Protein AF-K1SKI5-F1 (afdb_monomer)

Radius of gyration: 20.73 Å; Cα contacts (8 Å, |Δi|>4): 76; chains: 1; bounding bo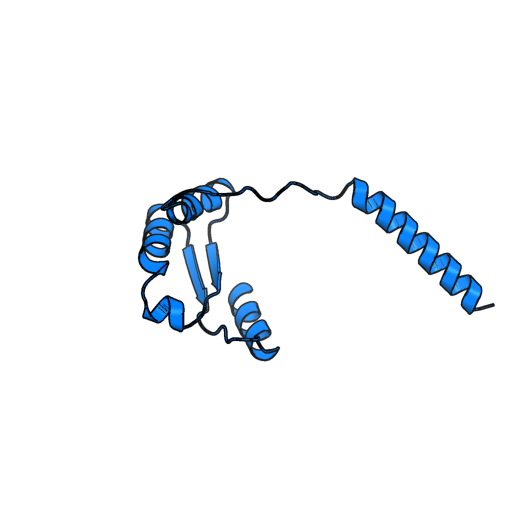x: 50×39×48 Å

Organism: NCBI:txid408170

Mean predicted aligned error: 6.1 Å

Nearest PDB structures (foldseek):
  7qni-assembly1_AAA  TM=9.562E-01  e=2.659E-05  Escherichia coli str. K-12 substr. MG1655
  7qnj-assembly1_BBB  TM=9.438E-01  e=4.511E-05  Escherichia coli str. K-12 substr. MG1655
  3bfj-assembly1_A  TM=9.238E-01  e=1.481E-04  Klebsiella pneumoniae
  3ox4-assembly2_C  TM=9.052E-01  e=1.215E-04  Zymomonas mobilis
  6scg-assembly1_B  TM=9.279E-01  e=2.223E-03  Escherichia coli K-12

Structure (mmCIF, N/CA/C/O backbone):
data_AF-K1SKI5-F1
#
_entry.id   AF-K1SKI5-F1
#
loop_
_atom_site.group_PDB
_atom_site.id
_atom_site.type_symbol
_atom_site.label_atom_id
_atom_site.label_alt_id
_atom_site.label_comp_id
_atom_site.label_asym_id
_atom_site.label_entity_id
_atom_site.label_seq_id
_atom_site.pdbx_PDB_ins_code
_atom_site.Cartn_x
_atom_site.Cartn_y
_atom_site.Cartn_z
_atom_site.occupancy
_atom_site.B_iso_or_equiv
_atom_site.auth_seq_id
_atom_site.auth_comp_id
_atom_site.auth_asym_id
_atom_site.auth_atom_id
_atom_site.pdbx_PDB_model_num
ATOM 1 N N . MET A 1 1 ? 33.542 15.003 -30.383 1.00 68.25 1 MET A N 1
ATOM 2 C CA . MET A 1 1 ? 32.610 16.148 -30.244 1.00 68.25 1 MET A CA 1
ATOM 3 C C . MET A 1 1 ? 31.265 15.738 -29.634 1.00 68.25 1 MET A C 1
ATOM 5 O O . MET A 1 1 ? 30.954 16.203 -28.549 1.00 68.25 1 MET A O 1
ATOM 9 N N . LEU A 1 2 ? 30.516 14.806 -30.244 1.00 82.62 2 LEU A N 1
ATOM 10 C CA . LEU A 1 2 ? 29.224 14.308 -29.721 1.00 82.62 2 LEU A CA 1
ATOM 11 C C . LEU A 1 2 ? 29.286 13.713 -28.301 1.00 82.62 2 LEU A C 1
ATOM 13 O O . LEU A 1 2 ? 28.363 13.889 -27.512 1.00 82.62 2 LEU A O 1
ATOM 17 N N . TRP A 1 3 ? 30.372 13.018 -27.965 1.00 88.81 3 TRP A N 1
ATOM 18 C CA . TRP A 1 3 ? 30.548 12.401 -26.646 1.00 88.81 3 TRP A CA 1
ATOM 19 C C . TRP A 1 3 ? 30.729 13.420 -25.514 1.00 88.81 3 TRP A C 1
ATOM 21 O O . TRP A 1 3 ? 30.127 13.276 -24.454 1.00 88.81 3 TRP A O 1
ATOM 31 N N . GLU A 1 4 ? 31.501 14.480 -25.752 1.00 93.62 4 GLU A N 1
ATOM 32 C CA . GLU A 1 4 ? 31.721 15.537 -24.758 1.00 93.62 4 GLU A CA 1
ATOM 33 C C . GLU A 1 4 ? 30.444 16.352 -24.513 1.00 93.62 4 GLU A C 1
ATOM 35 O O . GLU A 1 4 ? 30.102 16.631 -23.366 1.00 93.62 4 GLU A O 1
ATOM 40 N N . LEU A 1 5 ? 29.660 16.616 -25.564 1.00 93.94 5 LEU A N 1
ATOM 41 C CA . LEU A 1 5 ? 28.327 17.215 -25.435 1.00 93.94 5 LEU A CA 1
ATOM 42 C C . LEU A 1 5 ? 27.376 16.335 -24.607 1.00 93.94 5 LEU A C 1
ATOM 44 O O . LEU A 1 5 ? 26.725 16.833 -23.688 1.00 93.94 5 LEU A O 1
ATOM 48 N N . LYS A 1 6 ? 27.337 15.018 -24.866 1.00 94.12 6 LYS A N 1
ATOM 49 C CA . LYS A 1 6 ? 26.541 14.066 -24.068 1.00 94.12 6 LYS A CA 1
ATOM 50 C C . LYS A 1 6 ? 26.967 14.044 -22.600 1.00 94.12 6 LYS A C 1
ATOM 52 O O . LYS A 1 6 ? 26.113 14.038 -21.719 1.00 94.12 6 LYS A O 1
ATOM 57 N N . LYS A 1 7 ? 28.272 14.067 -22.315 1.00 94.06 7 LYS A N 1
ATOM 58 C CA . LYS A 1 7 ? 28.781 14.131 -20.937 1.00 94.06 7 LYS A CA 1
ATOM 59 C C . LYS A 1 7 ? 28.328 15.397 -20.221 1.00 94.06 7 LYS A C 1
ATOM 61 O O . LYS A 1 7 ? 27.863 15.304 -19.088 1.00 94.06 7 LYS A O 1
ATOM 66 N N . ILE A 1 8 ? 28.459 16.559 -20.862 1.00 95.94 8 ILE A N 1
ATOM 67 C CA . ILE A 1 8 ? 28.024 17.837 -20.284 1.00 95.94 8 ILE A CA 1
ATOM 68 C C . ILE A 1 8 ? 26.526 17.779 -19.973 1.00 95.94 8 ILE A C 1
ATOM 70 O O . ILE A 1 8 ? 26.130 18.089 -18.851 1.00 95.94 8 ILE A O 1
ATOM 74 N N . TRP A 1 9 ? 25.717 17.281 -20.911 1.00 95.94 9 TRP A N 1
ATOM 75 C CA . TRP A 1 9 ? 24.286 17.056 -20.704 1.00 95.94 9 TRP A CA 1
ATOM 76 C C . TRP A 1 9 ? 23.995 16.169 -19.483 1.00 95.94 9 TRP A C 1
ATOM 78 O O . TRP A 1 9 ? 23.249 16.575 -18.593 1.00 95.94 9 TRP A O 1
ATOM 88 N N . TYR A 1 10 ? 24.638 15.000 -19.374 1.00 97.06 10 TYR A N 1
ATOM 89 C CA . TYR A 1 10 ? 24.456 14.107 -18.224 1.00 97.06 10 TYR A CA 1
ATOM 90 C C . TYR A 1 10 ? 24.854 14.764 -16.899 1.00 97.06 10 TYR A C 1
ATOM 92 O O . TYR A 1 10 ? 24.173 14.578 -15.893 1.00 97.06 10 TYR A O 1
ATOM 100 N N . ARG A 1 11 ? 25.933 15.557 -16.876 1.00 96.62 11 ARG A N 1
ATOM 101 C CA . ARG A 1 11 ? 26.381 16.261 -15.664 1.00 96.62 11 ARG A CA 1
ATOM 102 C C . ARG A 1 11 ? 25.432 17.382 -15.256 1.00 96.62 11 ARG A C 1
ATOM 104 O O . ARG A 1 11 ? 25.232 17.579 -14.059 1.00 96.62 11 ARG A O 1
ATOM 111 N N . ILE A 1 12 ? 24.844 18.090 -16.219 1.00 97.12 12 ILE A N 1
ATOM 112 C CA . ILE A 1 12 ? 23.804 19.090 -15.958 1.00 97.12 12 ILE A CA 1
ATOM 113 C C . ILE A 1 12 ? 22.569 18.398 -15.380 1.00 97.12 12 ILE A C 1
ATOM 115 O O . ILE A 1 12 ? 22.136 18.771 -14.294 1.00 97.12 12 ILE A O 1
ATOM 119 N N . TYR A 1 13 ? 22.073 17.341 -16.032 1.00 96.25 13 TYR A N 1
ATOM 120 C CA . TYR A 1 13 ? 20.929 16.562 -15.550 1.00 96.25 13 TYR A CA 1
ATOM 121 C C . TYR A 1 13 ? 21.144 16.046 -14.120 1.00 96.25 13 TYR A C 1
ATOM 123 O O . TYR A 1 13 ? 20.315 16.274 -13.245 1.00 96.25 13 TYR A O 1
ATOM 131 N N . GLN A 1 14 ? 22.298 15.427 -13.848 1.00 96.69 14 GLN A N 1
ATOM 132 C CA . GLN A 1 14 ? 22.649 14.931 -12.513 1.00 96.69 14 GLN A CA 1
ATOM 133 C C . GLN A 1 14 ? 22.692 16.049 -11.464 1.00 96.69 14 GLN A C 1
ATOM 135 O O . GLN A 1 14 ? 22.224 15.851 -10.345 1.00 96.69 14 GLN A O 1
ATOM 140 N N . LYS A 1 15 ? 23.248 17.224 -11.797 1.00 96.62 15 LYS A N 1
ATOM 141 C CA . LYS A 1 15 ? 23.287 18.371 -10.876 1.00 96.62 15 LYS A CA 1
ATOM 142 C C . LYS A 1 15 ? 21.894 18.921 -10.593 1.00 96.62 15 LYS A C 1
ATOM 144 O O . LYS A 1 15 ? 21.587 19.177 -9.434 1.00 96.62 15 LYS A O 1
ATOM 149 N N . VAL A 1 16 ? 21.068 19.074 -11.627 1.00 96.69 16 VAL A N 1
ATOM 150 C CA . VAL A 1 16 ? 19.676 19.517 -11.482 1.00 96.69 16 VAL A CA 1
ATOM 151 C C . VAL A 1 16 ? 18.909 18.534 -10.607 1.00 96.69 16 VAL A C 1
ATOM 153 O O . VAL A 1 16 ? 18.303 18.953 -9.629 1.00 96.69 16 VAL A O 1
ATOM 156 N N . PHE A 1 17 ? 19.014 17.231 -10.881 1.00 95.12 17 PHE A N 1
ATOM 157 C CA . PHE A 1 17 ? 18.355 16.204 -10.079 1.00 95.12 17 PHE A CA 1
ATOM 158 C C . PHE A 1 17 ? 18.859 16.195 -8.631 1.00 95.12 17 PHE A C 1
ATOM 160 O O . PHE A 1 17 ? 18.063 16.086 -7.711 1.00 95.12 17 PHE A O 1
ATOM 167 N N . LYS A 1 18 ? 20.164 16.393 -8.399 1.00 93.94 18 LYS A N 1
ATOM 168 C CA . LYS A 1 18 ? 20.729 16.507 -7.044 1.00 93.94 18 LYS A CA 1
ATOM 169 C C . LYS A 1 18 ? 20.133 17.668 -6.255 1.00 93.94 18 LYS A C 1
ATOM 171 O O . LYS A 1 18 ? 19.840 17.507 -5.078 1.00 93.94 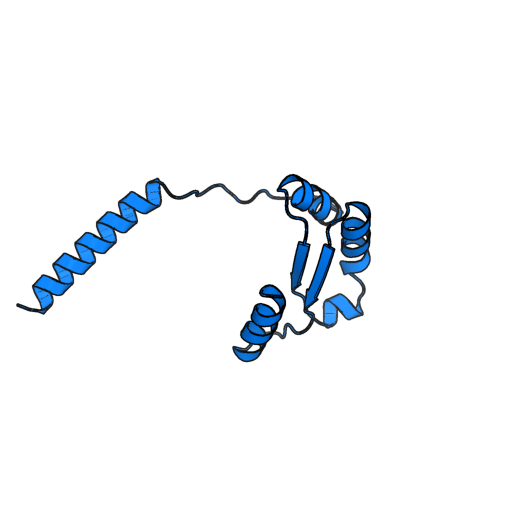18 LYS A O 1
ATOM 176 N N . VAL A 1 19 ? 19.976 18.824 -6.891 1.00 95.31 19 VAL A N 1
ATOM 177 C CA . VAL A 1 19 ? 19.355 19.985 -6.252 1.00 95.31 19 VAL A CA 1
ATOM 178 C C . VAL A 1 19 ? 17.864 19.730 -6.040 1.00 95.31 19 VAL A C 1
ATOM 180 O O . VAL A 1 19 ? 17.379 19.939 -4.937 1.00 95.31 19 VAL A O 1
ATOM 183 N N . ALA A 1 20 ? 17.160 19.202 -7.045 1.00 94.69 20 ALA A N 1
ATOM 184 C CA . ALA A 1 20 ? 15.745 18.848 -6.948 1.00 94.69 20 ALA A CA 1
ATOM 185 C C . ALA A 1 20 ? 15.472 17.837 -5.825 1.00 94.69 20 ALA A C 1
ATOM 187 O O . ALA A 1 20 ? 14.496 17.989 -5.100 1.00 94.69 20 ALA A O 1
ATOM 188 N N . MET A 1 21 ? 16.368 16.862 -5.626 1.00 93.19 21 MET A N 1
ATOM 189 C CA . MET A 1 21 ? 16.300 15.914 -4.516 1.00 93.19 21 MET A CA 1
ATOM 190 C C . M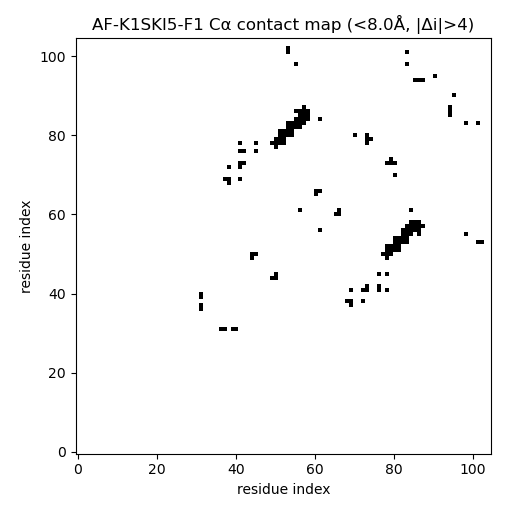ET A 1 21 ? 16.217 16.626 -3.171 1.00 93.19 21 MET A C 1
ATOM 192 O O . MET A 1 21 ? 15.387 16.242 -2.369 1.00 93.19 21 MET A O 1
ATOM 196 N N . CYS A 1 22 ? 16.968 17.699 -2.919 1.00 88.38 22 CYS A N 1
ATOM 197 C CA . CYS A 1 22 ? 16.882 18.417 -1.640 1.00 88.38 22 CYS A CA 1
ATOM 198 C C . CYS A 1 22 ? 15.505 19.046 -1.358 1.00 88.38 22 CYS A C 1
ATOM 200 O O . CYS A 1 22 ? 15.230 19.380 -0.210 1.00 88.38 22 CYS A O 1
ATOM 202 N N . PHE A 1 23 ? 14.664 19.213 -2.381 1.00 90.19 23 PHE A N 1
ATOM 203 C CA . PHE A 1 23 ? 13.325 19.792 -2.267 1.00 90.19 23 PHE A CA 1
ATOM 204 C C . PHE A 1 23 ? 12.202 18.757 -2.402 1.00 90.19 23 PHE A C 1
ATOM 206 O O . PHE A 1 23 ? 11.033 19.126 -2.321 1.00 90.19 23 PHE A O 1
ATOM 213 N N . MET A 1 24 ? 12.532 17.482 -2.632 1.00 88.00 24 MET A N 1
ATOM 214 C CA . MET A 1 24 ? 11.541 16.410 -2.608 1.00 88.00 24 MET A CA 1
ATOM 215 C C . MET A 1 24 ? 11.179 16.048 -1.171 1.00 88.00 24 MET A C 1
ATOM 217 O O . MET A 1 24 ? 11.989 16.180 -0.253 1.00 88.00 24 MET A O 1
ATOM 221 N N . ASP A 1 25 ? 9.943 15.596 -0.994 1.00 81.75 25 ASP A N 1
ATOM 222 C CA . ASP A 1 25 ? 9.467 15.124 0.291 1.00 81.75 25 ASP A CA 1
ATOM 223 C C . ASP A 1 25 ? 10.104 13.763 0.610 1.00 81.75 25 ASP A C 1
ATOM 225 O O . ASP A 1 25 ? 9.757 12.744 0.014 1.00 81.75 25 ASP A O 1
ATOM 229 N N . TRP A 1 26 ? 11.072 13.768 1.528 1.00 84.00 26 TRP A N 1
ATOM 230 C CA . TRP A 1 26 ? 11.687 12.560 2.089 1.00 84.00 26 TRP A CA 1
ATOM 231 C C . TRP A 1 26 ? 11.060 12.168 3.425 1.00 84.00 26 TRP A C 1
ATOM 233 O O . TRP A 1 26 ? 11.714 11.486 4.213 1.00 84.00 26 TRP A O 1
ATOM 243 N N . SER A 1 27 ? 9.843 12.642 3.717 1.00 82.12 27 SER A N 1
ATOM 244 C CA . SER A 1 27 ? 9.137 12.291 4.946 1.00 82.12 27 SER A CA 1
ATOM 245 C C . SER A 1 27 ? 9.178 10.788 5.170 1.00 82.12 27 SER A C 1
ATOM 247 O O . SER A 1 27 ? 8.817 9.997 4.294 1.00 82.12 27 SER A O 1
ATOM 249 N N . GLU A 1 28 ? 9.625 10.397 6.359 1.00 84.81 28 GLU A N 1
ATOM 250 C CA . GLU A 1 28 ? 9.630 8.995 6.735 1.00 84.81 28 GLU A CA 1
ATOM 251 C C . GLU A 1 28 ? 8.191 8.465 6.739 1.00 84.81 28 GLU A C 1
ATOM 253 O O . GLU A 1 28 ? 7.271 9.147 7.212 1.00 84.81 28 GLU A O 1
ATOM 258 N N . PRO A 1 29 ? 7.965 7.256 6.201 1.00 87.50 29 PRO A N 1
ATOM 259 C CA . PRO A 1 29 ? 6.646 6.657 6.233 1.00 87.50 29 PRO A CA 1
ATOM 260 C C . PRO A 1 29 ? 6.211 6.472 7.688 1.00 87.50 29 PRO A C 1
ATOM 262 O O . PRO A 1 29 ? 6.969 5.994 8.531 1.00 87.50 29 PRO A O 1
ATOM 265 N N . GLN A 1 30 ? 4.964 6.834 7.984 1.00 88.88 30 GLN A N 1
ATOM 266 C CA . GLN A 1 30 ? 4.425 6.660 9.325 1.00 88.88 30 GLN A CA 1
ATOM 267 C C . GLN A 1 30 ? 4.249 5.171 9.636 1.00 88.88 30 GLN A C 1
ATOM 269 O O . GLN A 1 30 ? 3.507 4.464 8.952 1.00 88.88 30 GLN A O 1
ATOM 274 N N . LEU A 1 31 ? 4.916 4.712 10.692 1.00 92.50 31 LEU A N 1
ATOM 275 C CA . LEU A 1 31 ? 4.922 3.312 11.091 1.00 92.50 31 LEU A CA 1
ATOM 276 C C . LEU A 1 31 ? 3.806 3.016 12.106 1.00 92.50 31 LEU A C 1
ATOM 278 O O . LEU A 1 31 ? 3.696 3.670 13.143 1.00 92.50 31 LEU A O 1
ATOM 282 N N . LEU A 1 32 ? 2.968 2.020 11.803 1.00 93.38 32 LEU A N 1
ATOM 283 C CA . LEU A 1 32 ? 1.905 1.540 12.690 1.00 93.38 32 LEU A CA 1
ATOM 284 C C . LEU A 1 32 ? 2.339 0.230 13.364 1.00 93.38 32 LEU A C 1
ATOM 286 O O . LEU A 1 32 ? 2.291 -0.838 12.756 1.00 93.38 32 LEU A O 1
ATOM 290 N N . GLU A 1 33 ? 2.726 0.304 14.637 1.00 93.94 33 GLU A N 1
ATOM 291 C CA . GLU A 1 33 ? 3.280 -0.836 15.382 1.00 93.94 33 GLU A CA 1
ATOM 292 C C . GLU A 1 33 ? 2.337 -1.403 16.459 1.00 93.94 33 GLU A C 1
ATOM 294 O O . GLU A 1 33 ? 1.346 -0.781 16.878 1.00 93.94 33 GLU A O 1
ATOM 299 N N . GLY A 1 34 ? 2.693 -2.607 16.921 1.00 94.81 34 GLY A N 1
ATOM 300 C CA . GLY A 1 34 ? 2.039 -3.336 18.006 1.00 94.81 34 GLY A CA 1
ATOM 301 C C . GLY A 1 34 ? 1.039 -4.398 17.543 1.00 94.81 34 GLY A C 1
ATOM 302 O O . GLY A 1 34 ? 0.634 -4.453 16.382 1.00 94.81 34 GLY A O 1
ATOM 303 N N . ALA A 1 35 ? 0.619 -5.253 18.478 1.00 92.31 35 ALA A N 1
ATOM 304 C CA . ALA A 1 35 ? -0.414 -6.250 18.218 1.00 92.31 35 ALA A CA 1
ATOM 305 C C . ALA A 1 35 ? -1.720 -5.568 17.773 1.00 92.31 35 ALA A C 1
ATOM 307 O O . ALA A 1 35 ? -2.174 -4.606 18.394 1.00 92.31 35 ALA A O 1
ATOM 308 N N . GLY A 1 36 ? -2.306 -6.053 16.676 1.00 91.06 36 GLY A N 1
ATOM 309 C CA . GLY A 1 36 ? -3.523 -5.475 16.102 1.00 91.06 36 GLY A CA 1
ATOM 310 C C . GLY A 1 36 ? -3.323 -4.132 15.389 1.00 91.06 36 GLY A C 1
ATOM 311 O O . GLY A 1 36 ? -4.311 -3.465 15.095 1.00 91.06 36 GLY A O 1
ATOM 312 N N . SER A 1 37 ? -2.085 -3.720 15.080 1.00 93.88 37 SER A N 1
ATOM 313 C CA . SER A 1 37 ? -1.821 -2.458 14.366 1.00 93.88 37 SER A CA 1
ATOM 314 C C . SER A 1 37 ? -2.519 -2.365 13.007 1.00 93.88 37 SER A C 1
ATOM 316 O O . SER A 1 37 ? -2.905 -1.271 12.600 1.00 93.88 37 SER A O 1
ATOM 318 N N . VAL A 1 38 ? -2.778 -3.501 12.353 1.00 92.25 38 VAL A N 1
ATOM 319 C CA . VAL A 1 38 ? -3.550 -3.581 11.103 1.00 92.25 38 VAL A CA 1
ATOM 320 C C . VAL A 1 38 ? -4.951 -2.967 11.228 1.00 92.25 38 VAL A C 1
ATOM 322 O O . VAL A 1 38 ? -5.450 -2.385 10.274 1.00 92.25 38 VAL A O 1
ATOM 325 N N . LEU A 1 39 ? -5.565 -2.998 12.416 1.00 94.31 39 LEU A N 1
ATOM 326 C CA . LEU A 1 39 ? -6.888 -2.408 12.662 1.00 94.31 39 LEU A CA 1
ATOM 327 C C . LEU A 1 39 ? -6.850 -0.879 12.786 1.00 94.31 39 LEU A C 1
ATOM 329 O O . LEU A 1 39 ? -7.886 -0.229 12.682 1.00 94.31 39 LEU A O 1
ATOM 333 N N . LYS A 1 40 ? -5.663 -0.296 12.991 1.00 94.88 40 LYS A N 1
ATOM 334 C CA . LYS A 1 40 ? -5.452 1.161 12.998 1.00 94.88 40 LYS A CA 1
ATOM 335 C C . LYS A 1 40 ? -5.320 1.719 11.578 1.00 94.88 40 LYS A C 1
ATOM 337 O O . LYS A 1 40 ? -5.506 2.915 11.365 1.00 94.88 40 LYS A O 1
ATOM 342 N N . LEU A 1 41 ? -4.991 0.865 10.604 1.00 94.94 41 LEU A N 1
ATOM 343 C CA . LEU A 1 41 ? -4.742 1.268 9.222 1.00 94.94 41 LEU A CA 1
ATOM 344 C C . LEU A 1 41 ? -5.977 1.903 8.549 1.00 94.94 41 LEU A C 1
ATOM 346 O O . LEU A 1 41 ? -5.806 2.956 7.940 1.00 94.94 41 LEU A O 1
ATOM 350 N N . PRO A 1 42 ? -7.211 1.373 8.679 1.00 95.44 42 PRO A N 1
ATOM 351 C CA . PRO A 1 42 ? -8.397 2.004 8.088 1.00 95.44 42 PRO A CA 1
ATOM 352 C C . PRO A 1 42 ? -8.660 3.427 8.591 1.00 95.44 42 PRO A C 1
ATOM 354 O O . PRO A 1 42 ? -8.935 4.327 7.799 1.00 95.44 42 PRO A O 1
ATOM 357 N N . GLU A 1 43 ? -8.514 3.657 9.898 1.00 94.06 43 GLU A N 1
ATOM 358 C CA . GLU A 1 43 ? -8.663 4.988 10.501 1.00 94.06 43 GLU A CA 1
ATOM 359 C C . GLU A 1 43 ? -7.574 5.942 9.995 1.00 94.06 43 GLU A C 1
ATOM 361 O O . GLU A 1 43 ? -7.851 7.095 9.655 1.00 94.06 43 GLU A O 1
ATOM 366 N N . PHE A 1 44 ? -6.343 5.441 9.858 1.00 94.56 44 PHE A N 1
ATOM 367 C CA . PHE A 1 44 ? -5.243 6.198 9.277 1.00 94.56 44 PHE A CA 1
ATOM 368 C C . PHE A 1 44 ? -5.501 6.578 7.811 1.00 94.56 44 PHE A C 1
ATOM 370 O O . PHE A 1 44 ? -5.341 7.744 7.451 1.00 94.56 44 PHE A O 1
ATOM 377 N N . ILE A 1 45 ? -5.965 5.639 6.982 1.00 95.06 45 ILE A N 1
ATOM 378 C CA . ILE A 1 45 ? -6.325 5.879 5.575 1.00 95.06 45 ILE A CA 1
ATOM 379 C C . ILE A 1 45 ? -7.402 6.965 5.483 1.00 95.06 45 ILE A C 1
ATOM 381 O O . ILE A 1 45 ? -7.250 7.931 4.729 1.00 95.06 45 ILE A O 1
ATOM 385 N N . LYS A 1 46 ? -8.449 6.866 6.310 1.00 94.44 46 LYS A N 1
ATOM 386 C CA . LYS A 1 46 ? -9.521 7.866 6.349 1.00 94.44 46 LYS A CA 1
ATOM 387 C C . LYS A 1 46 ? -9.014 9.242 6.775 1.00 94.44 46 LYS A C 1
ATOM 389 O O . LYS A 1 46 ? -9.406 10.243 6.181 1.00 94.44 46 LYS A O 1
ATOM 394 N N . SER A 1 47 ? -8.096 9.302 7.744 1.00 94.19 47 SER A N 1
ATOM 395 C CA . SER A 1 47 ? -7.481 10.560 8.197 1.00 94.19 47 SER A CA 1
ATOM 396 C C . SER A 1 47 ? -6.688 11.280 7.098 1.00 94.19 47 SER A C 1
ATOM 398 O O . SER A 1 47 ? -6.544 12.500 7.139 1.00 94.19 47 SER A O 1
ATOM 400 N N . LYS A 1 48 ? -6.214 10.541 6.084 1.00 92.81 48 LYS A N 1
ATOM 401 C CA . LYS A 1 48 ? -5.545 11.088 4.895 1.00 92.81 48 LYS A CA 1
ATOM 402 C C . LYS A 1 48 ? -6.522 11.548 3.805 1.00 92.81 48 LYS A C 1
ATOM 404 O O . LYS A 1 48 ? -6.075 12.016 2.763 1.00 92.81 48 LYS A O 1
ATOM 409 N N . GLY A 1 49 ? -7.834 11.427 4.022 1.00 94.19 49 GLY A N 1
ATOM 410 C CA . GLY A 1 49 ? -8.862 11.798 3.045 1.00 94.19 49 GLY A CA 1
ATOM 411 C C . GLY A 1 49 ? -9.054 10.779 1.917 1.00 94.19 49 GLY A C 1
ATOM 412 O O . GLY A 1 49 ? -9.697 11.091 0.917 1.00 94.19 49 GLY A O 1
ATOM 413 N N . ILE A 1 50 ? -8.507 9.570 2.061 1.00 95.56 50 ILE A N 1
ATOM 414 C CA . ILE A 1 50 ? -8.651 8.492 1.080 1.00 95.56 50 ILE A CA 1
ATOM 415 C C . ILE A 1 50 ? -9.956 7.744 1.367 1.00 95.56 50 ILE A C 1
ATOM 417 O O . ILE A 1 50 ? -10.196 7.311 2.494 1.00 95.56 50 ILE A O 1
ATOM 421 N N . ASN A 1 51 ? -10.799 7.596 0.343 1.00 93.50 51 ASN A N 1
ATOM 422 C CA . ASN A 1 51 ? -12.132 6.993 0.475 1.00 93.50 51 ASN A CA 1
ATOM 423 C C . ASN A 1 51 ? -12.282 5.645 -0.238 1.00 93.50 51 ASN A C 1
ATOM 425 O O . ASN A 1 51 ? -13.208 4.918 0.094 1.00 93.50 51 ASN A O 1
ATOM 429 N N . LYS A 1 52 ? -11.390 5.311 -1.180 1.00 95.38 52 LYS A N 1
ATOM 430 C CA . LYS A 1 52 ? -11.379 4.042 -1.919 1.00 95.38 52 LYS A CA 1
ATOM 431 C C . LYS A 1 52 ? -9.948 3.513 -1.997 1.00 95.38 52 LYS A C 1
ATOM 433 O O . LYS A 1 52 ? -9.041 4.280 -2.323 1.00 95.38 52 LYS A O 1
ATOM 438 N N . VAL A 1 53 ? -9.740 2.233 -1.695 1.00 96.12 53 VAL A N 1
ATOM 439 C CA . VAL A 1 53 ? -8.420 1.581 -1.745 1.00 96.12 53 VAL A CA 1
ATOM 440 C C . VAL A 1 53 ? -8.446 0.291 -2.561 1.00 96.12 53 VAL A C 1
ATOM 442 O O . VAL A 1 53 ? -9.438 -0.431 -2.574 1.00 96.12 53 VAL A O 1
ATOM 445 N N . LEU A 1 54 ? -7.335 -0.021 -3.225 1.00 96.94 54 LEU A N 1
ATOM 446 C CA . LEU A 1 54 ? -7.103 -1.333 -3.826 1.00 96.94 54 LEU A CA 1
ATOM 447 C C . LEU A 1 54 ? -6.230 -2.156 -2.875 1.00 96.94 54 LEU A C 1
ATOM 449 O O . LEU A 1 54 ? -5.097 -1.776 -2.579 1.00 96.94 54 LEU A O 1
ATOM 453 N N . VAL A 1 55 ? -6.758 -3.277 -2.397 1.00 95.50 55 VAL A N 1
ATOM 454 C CA . VAL A 1 55 ? -6.043 -4.248 -1.571 1.00 95.50 55 VAL A CA 1
ATOM 455 C C . VAL A 1 55 ? -5.446 -5.309 -2.485 1.00 95.50 55 VAL A C 1
ATOM 457 O O . VAL A 1 55 ? -6.168 -6.056 -3.138 1.00 95.50 55 VAL A O 1
ATOM 460 N N . VAL A 1 56 ? -4.119 -5.359 -2.531 1.00 95.38 56 VAL A N 1
ATOM 461 C CA . VAL A 1 56 ? -3.340 -6.278 -3.368 1.00 95.38 56 VAL A CA 1
ATOM 462 C C . VAL A 1 56 ? -2.791 -7.392 -2.482 1.00 95.38 56 VAL A C 1
ATOM 464 O O . VAL A 1 56 ? -2.061 -7.123 -1.528 1.00 95.38 56 VAL A O 1
ATOM 467 N N . THR A 1 57 ? -3.161 -8.638 -2.763 1.00 94.94 57 THR A N 1
ATOM 468 C CA . THR A 1 57 ? -2.816 -9.802 -1.940 1.00 94.94 57 THR A CA 1
ATOM 469 C C . THR A 1 57 ? -2.724 -11.082 -2.778 1.00 94.94 57 THR A C 1
ATOM 471 O O . THR A 1 57 ? -2.918 -11.062 -3.993 1.00 94.94 57 THR A O 1
ATOM 474 N N . ASP A 1 58 ? -2.391 -12.196 -2.135 1.00 93.50 58 ASP A N 1
ATOM 475 C CA . ASP A 1 58 ? -2.352 -13.522 -2.741 1.00 93.50 58 ASP A CA 1
ATOM 476 C C . ASP A 1 58 ? -3.520 -14.399 -2.263 1.00 93.50 58 ASP A C 1
ATOM 478 O O . ASP A 1 58 ? -4.112 -14.198 -1.197 1.00 93.50 58 ASP A O 1
ATOM 482 N N . LYS A 1 59 ? -3.832 -15.428 -3.055 1.00 91.31 59 LYS A N 1
ATOM 483 C CA . LYS A 1 59 ? -4.907 -16.386 -2.752 1.00 91.31 59 LYS A CA 1
ATOM 484 C C . LYS A 1 59 ? -4.687 -17.163 -1.458 1.00 91.31 59 LYS A C 1
ATOM 486 O O . LYS A 1 59 ? -5.659 -17.608 -0.854 1.00 91.31 59 LYS A O 1
ATOM 491 N N . GLY A 1 60 ? -3.438 -17.356 -1.037 1.00 91.31 60 GLY A N 1
ATOM 492 C CA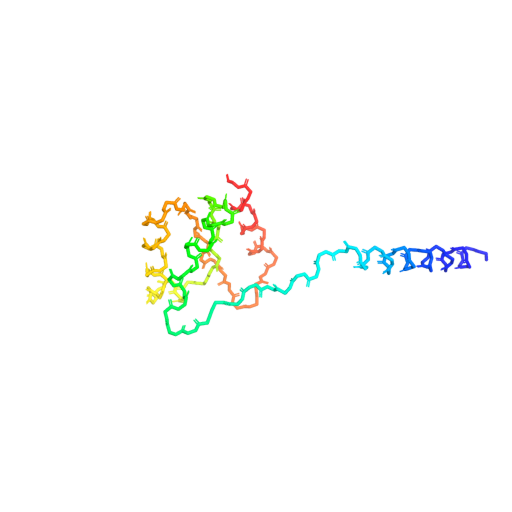 . GLY A 1 60 ? -3.106 -18.048 0.202 1.00 91.31 60 GLY A CA 1
ATOM 493 C C . GLY A 1 60 ? -3.622 -17.272 1.409 1.00 91.31 60 GLY A C 1
ATOM 494 O O . GLY A 1 60 ? -4.395 -17.816 2.196 1.00 91.31 60 GLY A O 1
ATOM 495 N N . LEU A 1 61 ? -3.281 -15.987 1.512 1.00 91.19 61 LEU A N 1
ATOM 496 C CA . LEU A 1 61 ? -3.757 -15.113 2.590 1.00 91.19 61 LEU A CA 1
ATOM 497 C C . LEU A 1 61 ? -5.283 -14.972 2.605 1.00 91.19 61 LEU A C 1
ATOM 499 O O . LEU A 1 61 ? -5.885 -15.028 3.681 1.00 91.19 61 LEU A O 1
ATOM 503 N N . MET A 1 62 ? -5.904 -14.854 1.429 1.00 92.31 62 MET A N 1
ATOM 504 C CA . MET A 1 62 ? -7.365 -14.816 1.307 1.00 92.31 62 MET A CA 1
ATOM 505 C C . MET A 1 62 ? -8.012 -16.127 1.756 1.00 92.31 62 MET A C 1
ATOM 507 O O . MET A 1 62 ? -8.979 -16.101 2.506 1.00 92.31 62 MET A O 1
ATOM 511 N N . SER A 1 63 ? -7.451 -17.281 1.382 1.00 91.56 63 SER A N 1
ATOM 512 C CA . SER A 1 63 ? -7.986 -18.590 1.790 1.00 91.56 63 SER A CA 1
ATOM 513 C C . SER A 1 63 ? -7.920 -18.841 3.301 1.00 91.56 63 SER A C 1
ATOM 515 O O . SER A 1 63 ? -8.680 -19.650 3.831 1.00 91.56 63 SER A O 1
ATOM 517 N N . LEU A 1 64 ? -7.019 -18.142 3.996 1.00 92.69 64 LEU A N 1
ATOM 518 C CA . LEU A 1 64 ? -6.847 -18.211 5.444 1.00 92.69 64 LEU A CA 1
ATOM 519 C C . LEU A 1 64 ? -7.693 -17.175 6.198 1.00 92.69 64 LEU A C 1
ATOM 521 O O . LEU A 1 64 ? -7.626 -17.143 7.426 1.00 92.69 64 LEU A O 1
ATOM 525 N N . ASN A 1 65 ? -8.464 -16.332 5.495 1.00 91.44 65 ASN A N 1
ATOM 526 C CA . ASN A 1 65 ? -9.312 -15.287 6.082 1.00 91.44 65 ASN A CA 1
ATOM 527 C C . ASN A 1 65 ? -8.546 -14.339 7.032 1.00 91.44 65 ASN A C 1
ATOM 529 O O . ASN A 1 65 ? -9.090 -13.795 7.994 1.00 91.44 65 ASN A O 1
ATOM 533 N N . LEU A 1 66 ? -7.245 -14.137 6.784 1.00 90.19 66 LEU A N 1
ATOM 534 C CA . LEU A 1 66 ? -6.384 -13.327 7.657 1.00 90.19 66 LEU A CA 1
ATOM 535 C C . LEU A 1 66 ? -6.686 -11.827 7.561 1.00 90.19 66 LEU A C 1
ATOM 537 O O . LEU A 1 66 ? -6.352 -11.067 8.471 1.00 90.19 66 LEU A O 1
ATOM 541 N N . LEU A 1 67 ? -7.303 -11.403 6.457 1.00 92.50 67 LEU A N 1
ATOM 542 C CA . LEU A 1 67 ? -7.622 -10.007 6.172 1.00 92.50 67 LEU A CA 1
ATOM 543 C C . LEU A 1 67 ? -9.053 -9.618 6.574 1.00 92.50 67 LEU A C 1
ATOM 545 O O . LEU A 1 67 ? -9.360 -8.429 6.589 1.00 92.50 67 LEU A O 1
ATOM 549 N N . ASP A 1 68 ? -9.905 -10.563 6.980 1.00 93.62 68 ASP A N 1
ATOM 550 C CA . ASP A 1 68 ? -11.295 -10.291 7.379 1.00 93.62 68 ASP A CA 1
ATOM 551 C C . ASP A 1 68 ? -11.425 -9.174 8.430 1.00 93.62 68 ASP A C 1
ATOM 553 O O . ASP A 1 68 ? -12.274 -8.292 8.263 1.00 93.62 68 ASP A O 1
ATOM 557 N N . PRO A 1 69 ? -10.581 -9.121 9.486 1.00 94.62 69 PRO A N 1
ATOM 558 C CA . PRO A 1 69 ? -10.659 -8.038 10.463 1.00 94.62 69 PRO A CA 1
ATOM 559 C C . PRO A 1 69 ? -10.347 -6.663 9.857 1.00 94.62 69 PRO A C 1
ATOM 561 O O . PRO A 1 69 ? -10.911 -5.659 10.289 1.00 94.62 69 PRO A O 1
ATOM 564 N N . LEU A 1 70 ? -9.461 -6.610 8.856 1.00 95.00 70 LEU A N 1
ATOM 565 C CA . LEU A 1 70 ? -9.125 -5.383 8.136 1.00 95.00 70 LEU A CA 1
ATOM 566 C C . LEU A 1 70 ? -10.298 -4.933 7.259 1.00 95.00 70 LEU A C 1
ATOM 568 O O . LEU A 1 70 ? -10.673 -3.764 7.325 1.00 95.00 70 LEU A O 1
ATOM 572 N N . PHE A 1 71 ? -10.892 -5.841 6.479 1.00 95.75 71 PHE A N 1
ATOM 573 C CA . PHE A 1 71 ? -12.028 -5.527 5.604 1.00 95.75 71 PHE A CA 1
ATOM 574 C C . PHE A 1 71 ? -13.233 -5.031 6.393 1.00 95.75 71 PHE A C 1
ATOM 576 O O . PHE A 1 71 ? -13.764 -3.961 6.101 1.00 95.75 71 PHE A O 1
ATOM 583 N N . LYS A 1 72 ? -13.582 -5.727 7.479 1.00 96.19 72 LYS A N 1
ATOM 584 C CA . LYS A 1 72 ? -14.653 -5.292 8.376 1.00 96.19 72 LYS A CA 1
ATOM 585 C C . LYS A 1 72 ? -14.406 -3.879 8.909 1.00 96.19 72 LYS A C 1
ATOM 587 O O . LYS A 1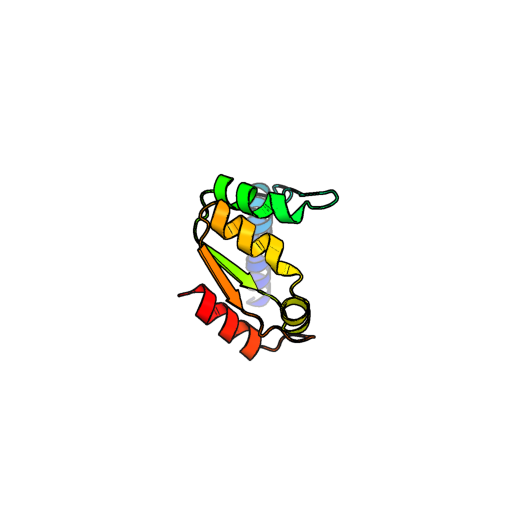 72 ? -15.312 -3.054 8.943 1.00 96.19 72 LYS A O 1
ATOM 592 N N . LYS A 1 73 ? -13.167 -3.576 9.299 1.00 96.19 73 LYS A N 1
ATOM 593 C CA . LYS A 1 73 ? -12.815 -2.256 9.828 1.00 96.19 73 LYS A CA 1
ATOM 594 C C . LYS A 1 73 ? -12.805 -1.166 8.744 1.00 96.19 73 LYS A C 1
ATOM 596 O O . LYS A 1 73 ? -13.146 -0.027 9.046 1.00 96.19 73 LYS A O 1
ATOM 601 N N . LEU A 1 74 ? -12.449 -1.488 7.497 1.00 96.44 74 LEU A N 1
ATOM 602 C CA . LEU A 1 74 ? -12.588 -0.571 6.354 1.00 96.44 74 LEU A CA 1
ATOM 603 C C . LEU A 1 74 ? -14.057 -0.195 6.121 1.00 96.44 74 LEU A C 1
ATOM 605 O O . LEU A 1 74 ? -14.362 0.991 5.985 1.00 96.44 74 LEU A O 1
ATOM 609 N N . GLU A 1 75 ? -14.962 -1.174 6.173 1.00 95.44 75 GLU A N 1
ATOM 610 C CA . GLU A 1 75 ? -16.410 -0.951 6.060 1.00 95.44 75 GLU A CA 1
ATOM 611 C C . GLU A 1 75 ? -16.944 -0.093 7.212 1.00 95.44 75 GLU A C 1
ATOM 613 O O . GLU A 1 75 ? -17.643 0.890 6.973 1.00 95.44 75 GLU A O 1
ATOM 618 N N . GLU A 1 76 ? -16.557 -0.401 8.455 1.00 96.25 76 GLU A N 1
ATOM 619 C CA . GLU A 1 76 ? -16.941 0.371 9.647 1.00 96.25 76 GLU A CA 1
ATOM 620 C C . GLU A 1 76 ? -16.521 1.848 9.561 1.00 96.25 76 GLU A C 1
ATOM 622 O O . GLU A 1 76 ? -17.247 2.732 10.016 1.00 96.25 76 GLU A O 1
ATOM 627 N N . VAL A 1 77 ? -15.349 2.129 8.983 1.00 95.31 77 VAL A N 1
ATOM 628 C CA . VAL A 1 77 ? -14.803 3.490 8.831 1.00 95.31 77 VAL A CA 1
ATOM 629 C C . VAL A 1 77 ? -15.322 4.181 7.553 1.00 95.31 77 VAL A C 1
ATOM 631 O O . VAL A 1 77 ? -15.094 5.378 7.343 1.00 95.31 77 VAL A O 1
ATOM 634 N N . GLY A 1 78 ? -16.061 3.464 6.700 1.00 94.94 78 GLY A N 1
ATOM 635 C CA . GLY A 1 78 ? -16.590 3.988 5.442 1.00 94.94 78 GLY A CA 1
ATOM 636 C C . GLY A 1 78 ? -15.484 4.287 4.428 1.00 94.94 78 GLY A C 1
ATOM 637 O O . GLY A 1 78 ? -15.449 5.377 3.843 1.00 94.94 78 GLY A O 1
ATOM 638 N N . VAL A 1 79 ? -14.541 3.354 4.286 1.00 96.75 79 VAL A N 1
ATOM 639 C CA . VAL A 1 79 ? -13.543 3.321 3.213 1.00 96.75 79 VAL A CA 1
ATOM 640 C C . VAL A 1 79 ? -13.905 2.166 2.286 1.00 96.75 79 VAL A C 1
ATOM 642 O O . VAL A 1 79 ? -13.881 1.005 2.688 1.00 96.75 79 VAL A O 1
ATOM 645 N N . GLU A 1 80 ? -14.242 2.486 1.042 1.00 96.00 80 GLU A N 1
ATOM 646 C CA . GLU A 1 80 ? -14.488 1.491 0.005 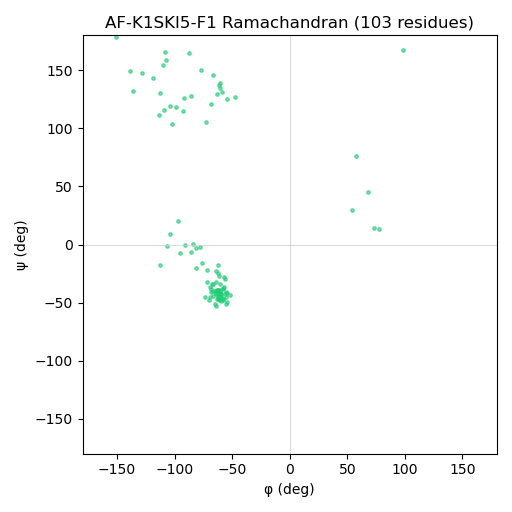1.00 96.00 80 GLU A CA 1
ATOM 647 C C . GLU A 1 80 ? -13.194 0.746 -0.324 1.00 96.00 80 GLU A C 1
ATOM 649 O O . GLU A 1 80 ? -12.101 1.321 -0.316 1.00 96.00 80 GLU A O 1
ATOM 654 N N . TYR A 1 81 ? -13.303 -0.536 -0.648 1.00 95.62 81 TYR A N 1
ATOM 655 C CA . TYR A 1 81 ? -12.149 -1.317 -1.058 1.00 95.62 81 TYR A CA 1
ATOM 656 C C . TYR A 1 81 ? -12.477 -2.243 -2.223 1.00 95.62 81 TYR A C 1
ATOM 658 O O . TYR A 1 81 ? -13.595 -2.729 -2.374 1.00 95.62 81 TYR A O 1
ATOM 666 N N . VAL A 1 82 ? -11.464 -2.480 -3.047 1.00 95.44 82 VAL A N 1
ATOM 667 C CA . VAL A 1 82 ? -11.449 -3.501 -4.095 1.00 95.44 82 VAL A CA 1
ATOM 668 C C . VAL A 1 82 ? -10.311 -4.455 -3.767 1.00 95.44 82 VAL A C 1
ATOM 670 O O . VAL A 1 82 ? -9.273 -4.013 -3.279 1.00 95.44 82 VAL A O 1
ATOM 673 N N . VAL A 1 83 ? -10.485 -5.751 -4.012 1.00 95.25 83 VAL A N 1
ATOM 674 C CA . VAL A 1 83 ? -9.456 -6.760 -3.730 1.00 95.25 83 VAL A CA 1
ATOM 675 C C . VAL A 1 83 ? -8.939 -7.345 -5.036 1.00 95.25 83 VAL A C 1
ATOM 677 O O . VAL A 1 83 ? -9.724 -7.778 -5.876 1.00 95.25 83 VAL A O 1
ATOM 680 N N . TYR A 1 84 ? -7.618 -7.385 -5.177 1.00 95.25 84 TYR A N 1
ATOM 681 C CA . TYR A 1 84 ? -6.912 -8.179 -6.171 1.00 95.25 84 TYR A CA 1
ATOM 682 C C . TYR A 1 84 ? -6.104 -9.257 -5.449 1.00 95.25 84 TYR A C 1
ATOM 684 O O . TYR A 1 84 ? -5.138 -8.947 -4.755 1.00 95.25 84 TYR A O 1
ATOM 692 N N . ASP A 1 85 ? -6.504 -10.518 -5.603 1.00 93.75 85 ASP A N 1
ATOM 693 C CA . ASP A 1 85 ? -5.901 -11.684 -4.944 1.00 93.75 85 ASP A CA 1
ATOM 694 C C . ASP A 1 85 ? -5.014 -12.519 -5.889 1.00 93.75 85 ASP A C 1
ATOM 696 O O . ASP A 1 85 ? -4.580 -13.626 -5.564 1.00 93.75 85 ASP A O 1
ATOM 700 N N . GLY A 1 86 ? -4.750 -12.002 -7.091 1.00 91.12 86 GLY A N 1
ATOM 701 C CA . GLY A 1 86 ? -4.047 -12.712 -8.152 1.00 91.12 86 GLY A CA 1
ATOM 702 C C . GLY A 1 86 ? -2.531 -12.784 -7.979 1.00 91.12 86 GLY A C 1
ATOM 703 O O . GLY A 1 86 ? -1.871 -13.370 -8.836 1.00 91.12 86 GLY A O 1
ATOM 704 N N . VAL A 1 87 ? -1.951 -12.187 -6.931 1.00 92.94 87 VAL A N 1
ATOM 705 C CA . VAL A 1 87 ? -0.491 -12.107 -6.781 1.00 92.94 87 VAL A CA 1
ATOM 706 C C . VAL A 1 87 ? 0.109 -13.506 -6.643 1.00 92.94 87 VAL A C 1
ATOM 708 O O . VAL A 1 87 ? -0.322 -14.318 -5.824 1.00 92.94 87 VAL A O 1
ATOM 711 N N . GLN A 1 88 ? 1.127 -13.782 -7.457 1.00 90.06 88 GLN A N 1
ATOM 712 C CA . GLN A 1 88 ? 1.895 -15.025 -7.417 1.00 90.06 88 GLN A CA 1
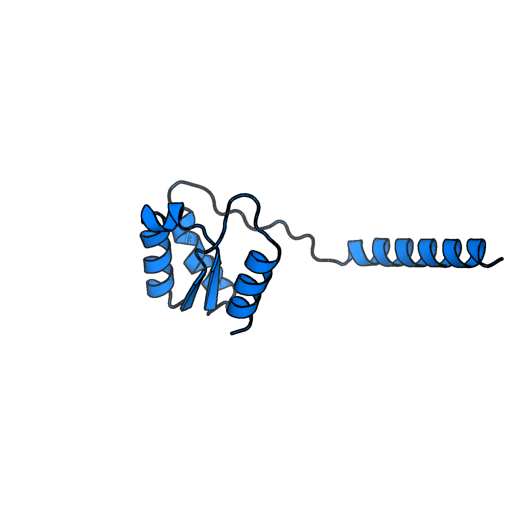ATOM 713 C C . GLN A 1 88 ? 3.313 -14.769 -6.888 1.00 90.06 88 GLN A C 1
ATOM 715 O O . GLN A 1 88 ? 3.832 -13.659 -7.048 1.00 90.06 88 GLN A O 1
ATOM 720 N N . PRO A 1 89 ? 3.982 -15.783 -6.302 1.00 88.19 89 PRO A N 1
ATOM 72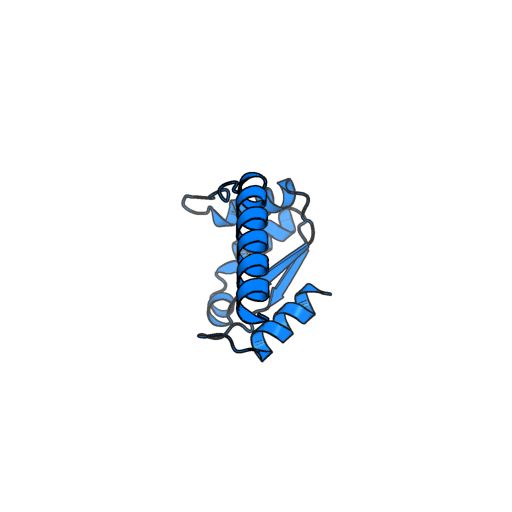1 C CA . PRO A 1 89 ? 5.405 -15.692 -5.993 1.00 88.19 89 PRO A CA 1
ATOM 722 C C . PRO A 1 89 ? 6.197 -15.322 -7.253 1.00 88.19 89 PRO A C 1
ATOM 724 O O . PRO A 1 89 ? 6.092 -16.013 -8.263 1.00 88.19 89 PRO A O 1
ATOM 727 N N . ASN A 1 90 ? 6.991 -14.249 -7.187 1.00 90.88 90 ASN A N 1
ATOM 728 C CA . ASN A 1 90 ? 7.646 -13.617 -8.343 1.00 90.88 90 ASN A CA 1
ATOM 729 C C . ASN A 1 90 ? 6.634 -13.173 -9.422 1.00 90.88 90 ASN A C 1
ATOM 731 O O . ASN A 1 90 ? 6.509 -13.830 -10.459 1.00 90.88 90 ASN A O 1
ATOM 735 N N . PRO A 1 91 ? 5.907 -12.062 -9.194 1.00 89.25 91 PRO A N 1
ATOM 736 C CA . PRO A 1 91 ? 4.830 -11.631 -10.078 1.00 89.25 91 PRO A CA 1
ATOM 737 C C . PRO A 1 91 ? 5.337 -11.355 -11.498 1.00 89.25 91 PRO A C 1
ATOM 739 O O . PRO A 1 91 ? 6.409 -10.783 -11.709 1.00 89.25 91 PRO A O 1
ATOM 742 N N . THR A 1 92 ? 4.546 -11.771 -12.485 1.00 92.19 92 THR A N 1
ATOM 743 C CA . THR A 1 92 ? 4.848 -11.592 -13.909 1.00 92.19 92 THR A CA 1
ATOM 744 C C . THR A 1 92 ? 4.330 -10.243 -14.420 1.00 92.19 92 THR A C 1
ATOM 746 O O . THR A 1 92 ? 3.494 -9.605 -13.785 1.00 92.19 92 THR A O 1
ATOM 749 N N . ILE A 1 93 ? 4.793 -9.798 -15.594 1.00 94.50 93 ILE A N 1
ATOM 750 C CA . ILE A 1 93 ? 4.294 -8.554 -16.214 1.00 94.50 93 ILE A CA 1
ATOM 751 C C . ILE A 1 93 ? 2.762 -8.576 -16.399 1.00 94.50 93 ILE A C 1
ATOM 753 O O . ILE A 1 93 ? 2.130 -7.598 -16.011 1.00 94.50 93 ILE A O 1
ATOM 757 N N . PRO A 1 94 ? 2.133 -9.665 -16.895 1.00 93.69 94 PRO A N 1
ATOM 758 C CA . PRO A 1 94 ? 0.672 -9.745 -16.959 1.00 93.69 94 PRO A CA 1
ATOM 759 C C . PRO A 1 94 ? -0.018 -9.530 -15.606 1.00 93.69 94 PRO A C 1
ATOM 761 O O . PRO A 1 94 ? -0.991 -8.794 -15.532 1.00 93.69 94 PRO A O 1
ATOM 764 N N . ASN A 1 95 ? 0.536 -10.087 -14.523 1.00 91.06 95 ASN A N 1
ATOM 765 C CA . ASN A 1 95 ? 0.006 -9.917 -13.167 1.00 91.06 95 ASN A CA 1
ATOM 766 C C . ASN A 1 95 ? -0.002 -8.448 -12.714 1.00 91.06 95 ASN A C 1
ATOM 768 O O . ASN A 1 95 ? -0.890 -8.025 -11.976 1.00 91.06 95 ASN A O 1
ATOM 772 N N . ILE A 1 96 ? 0.998 -7.681 -13.152 1.00 93.31 96 ILE A N 1
ATOM 773 C CA . ILE A 1 96 ? 1.111 -6.250 -12.868 1.00 93.31 96 ILE A CA 1
ATOM 774 C C . ILE A 1 96 ? 0.089 -5.460 -13.691 1.00 93.31 96 ILE A C 1
ATOM 776 O O . ILE A 1 96 ? -0.575 -4.585 -13.140 1.00 93.31 96 ILE A O 1
ATOM 780 N N . GLU A 1 97 ? -0.048 -5.761 -14.985 1.00 95.38 97 GLU A N 1
ATOM 781 C CA . GLU A 1 97 ? -1.010 -5.071 -15.856 1.00 95.38 97 GLU A CA 1
ATOM 782 C C . GLU A 1 97 ? -2.459 -5.325 -15.412 1.00 95.38 97 GLU A C 1
ATOM 784 O O . GLU A 1 97 ? -3.220 -4.372 -15.295 1.00 95.38 97 GLU A O 1
ATOM 789 N N . GLU A 1 98 ? -2.816 -6.556 -15.033 1.00 93.56 98 GLU A N 1
ATOM 790 C CA . GLU A 1 98 ? -4.144 -6.876 -14.481 1.00 93.56 98 GLU A CA 1
ATOM 791 C C . GLU A 1 98 ? -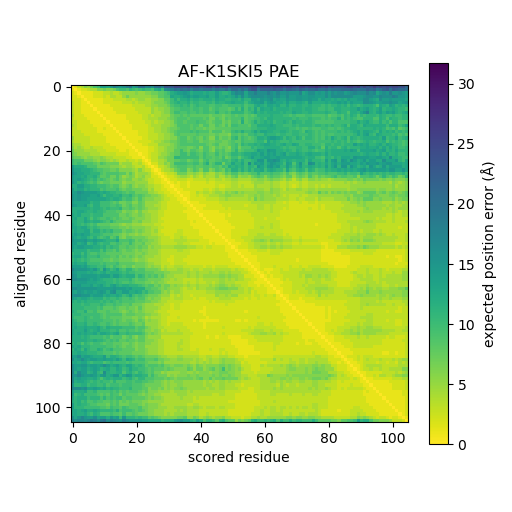4.460 -6.053 -13.220 1.00 93.56 98 GLU A C 1
ATOM 793 O O . GLU A 1 98 ? -5.518 -5.428 -13.114 1.00 93.56 98 GLU A O 1
ATOM 798 N N . CYS A 1 99 ? -3.517 -5.991 -12.274 1.00 94.69 99 CYS A N 1
ATOM 799 C CA . CYS A 1 99 ? -3.671 -5.197 -11.054 1.00 94.69 99 CYS A CA 1
ATOM 800 C C . CYS A 1 99 ? -3.801 -3.694 -11.355 1.00 94.69 99 CYS A C 1
ATOM 802 O O . CYS A 1 99 ? -4.574 -2.983 -10.709 1.00 94.69 99 CYS A O 1
ATOM 804 N N . LYS A 1 100 ? -3.030 -3.191 -12.323 1.00 94.62 100 LYS A N 1
ATOM 805 C CA . LYS A 1 100 ? -3.059 -1.790 -12.754 1.00 94.62 100 LYS A CA 1
ATOM 806 C C . LYS A 1 100 ? -4.385 -1.438 -13.424 1.00 94.62 100 LYS A C 1
ATOM 808 O O . LYS A 1 100 ? -4.912 -0.355 -13.175 1.00 94.62 100 LYS A O 1
ATOM 813 N N . ASP A 1 101 ? -4.936 -2.329 -14.239 1.00 95.25 101 ASP A N 1
ATOM 814 C CA . ASP A 1 101 ? -6.234 -2.120 -14.878 1.00 95.25 101 ASP A CA 1
ATOM 815 C C . ASP A 1 101 ? -7.350 -2.012 -13.832 1.00 95.25 101 ASP A C 1
ATOM 817 O O . ASP A 1 101 ? -8.197 -1.127 -13.938 1.00 95.25 101 ASP A O 1
ATOM 821 N N . MET A 1 102 ? -7.297 -2.820 -12.766 1.00 94.44 102 MET A N 1
ATOM 822 C CA . MET A 1 102 ? -8.213 -2.697 -11.623 1.00 94.44 102 MET A CA 1
ATOM 823 C C . MET A 1 102 ? -8.018 -1.404 -10.823 1.00 94.44 102 MET A C 1
ATOM 825 O O . MET A 1 102 ? -8.985 -0.855 -10.307 1.00 94.44 102 MET A O 1
ATOM 829 N N . TYR A 1 103 ? -6.785 -0.905 -10.709 1.00 93.94 103 TYR A N 1
ATOM 830 C CA . TYR A 1 103 ? -6.500 0.356 -10.018 1.00 93.94 103 TYR A CA 1
ATOM 831 C C . TYR A 1 103 ? -7.078 1.578 -10.746 1.00 93.94 103 TYR A C 1
ATOM 833 O O . TYR A 1 103 ? -7.486 2.544 -10.106 1.00 93.94 103 TYR A O 1
ATOM 841 N N . ASN A 1 104 ? -7.113 1.541 -12.079 1.00 91.69 104 ASN A N 1
ATOM 842 C CA . ASN A 1 104 ? -7.604 2.647 -12.902 1.00 91.69 104 ASN A CA 1
ATOM 843 C C . ASN A 1 104 ? -9.142 2.690 -13.035 1.00 91.69 104 ASN A C 1
ATOM 845 O O . ASN A 1 104 ? -9.651 3.611 -13.678 1.00 91.69 104 ASN A O 1
ATOM 849 N N . GLN A 1 105 ? -9.864 1.715 -12.468 1.00 75.62 105 GLN A N 1
ATOM 850 C CA . GLN A 1 105 ? -11.335 1.648 -12.435 1.00 75.62 105 GLN A CA 1
ATOM 851 C C . GLN A 1 105 ? -11.941 2.341 -11.202 1.00 75.62 105 GLN A C 1
ATOM 853 O O . GLN A 1 105 ? -12.917 3.098 -11.389 1.00 75.62 105 GLN A O 1
#

Foldseek 3Di:
DVVVVVVVVVVVVVVVVVVVVVVDDPDDPDDQDDDPSLLCVLVVCVVVVAQEEEAEAAPVCVVVCVCVSNVVSNVVSRRHYDYDHHDDDPRDPVSVVVSVVVVVD

Secondary structure (DSSP, 8-state):
-HHHHHHHHHHHHHHHHHHHHTTS--PPPPP--STTGGGGHHHHHHHTT--EEEEE-BHHHHHTTTTHHHHHHHHHHT-EEEEE-B--SS--HHHHHHHHHHHT-

Sequence (105 aa):
MLWELKKIWYRIYQKVFKVAMCFMDWSEPQLLEGAGSVLKLPEFIKSKGINKVLVVTDKGLMSLNLLDPLFKKLEEVGVEYVVYDGVQPNPTIPNIEECKDMYNQ

InterPro domains:
  IPR001670 Alcohol dehydrogenase, iron-type/glycerol dehydrogenase GldA [PF00465] (30-104)

Solvent-accessible surface area (backbone atoms only — not comparable to full-atom values): 6382 Å² total; per-residue (Å²): 111,74,65,60,54,50,49,51,51,52,52,51,52,52,52,52,50,57,57,50,54,76,74,49,90,76,73,76,80,86,80,76,73,68,92,70,27,68,65,51,47,43,60,51,45,46,75,72,72,48,51,69,47,78,46,79,41,34,52,67,55,58,75,65,54,73,54,52,68,43,55,55,44,20,57,75,69,65,33,48,74,45,81,43,47,78,56,49,92,82,69,49,73,68,58,51,52,55,55,49,57,62,69,74,107

pLDDT: mean 92.86, std 4.34, range [68.25, 97.12]